Protein AF-A0A949IUY4-F1 (afdb_monomer_lite)

Radius of gyration: 27.54 Å; chains: 1; bounding box: 49×61×89 Å

pLDDT: mean 83.68, std 15.64, range [43.34, 98.5]

Foldseek 3Di:
DDDPDPVLVVLLVVLVVLLVVLVVLLVVLVVLQVVCVVPADNAPLLVVLSVQLVVLSVVLVVCSVVSVSVSNVVSSVSSVVSSVVSVVLSVVRVVDVVVDDSPDPRVDPPVVVVVVVVVVVVVVVVVVVVVVVVVDPDPPPPD

Sequence (143 aa):
MSRPNRNNSKQRELLLGRLTALEQLIVQIDGSYAAASATYHDSELAARSIDNARVALEDAVKSLARGHYDRVERLLNVTWFYAKFAQDIIDAEATEHLLGRGYFIDLIEPAALVQIELFALLEQTEAMLEKLAAMIPEPWLWV

Structure (mmCIF, N/CA/C/O backbone):
data_AF-A0A949IUY4-F1
#
_entry.id   AF-A0A949IUY4-F1
#
loop_
_atom_site.group_PDB
_atom_site.id
_atom_site.type_symbol
_atom_site.label_atom_id
_atom_site.label_alt_id
_atom_site.label_comp_id
_atom_site.label_asym_id
_atom_site.label_entity_id
_atom_site.label_seq_id
_atom_site.pdbx_PDB_ins_code
_atom_site.Cartn_x
_atom_site.Cartn_y
_atom_site.Cartn_z
_atom_site.occupancy
_atom_site.B_iso_or_equiv
_atom_site.auth_seq_id
_atom_site.auth_comp_id
_atom_site.auth_asym_id
_atom_site.auth_atom_id
_atom_site.pdbx_PDB_model_num
ATOM 1 N N . MET A 1 1 ? -28.963 3.699 30.573 1.00 43.34 1 MET A N 1
ATOM 2 C CA . MET A 1 1 ? -27.974 4.250 29.620 1.00 43.34 1 MET A CA 1
ATOM 3 C C . MET A 1 1 ? -26.574 3.899 30.111 1.00 43.34 1 MET A C 1
ATOM 5 O O . MET A 1 1 ? -26.099 4.525 31.052 1.00 43.34 1 MET A O 1
ATOM 9 N N . SER A 1 2 ? -25.944 2.858 29.556 1.00 45.91 2 SER A N 1
ATOM 10 C CA . SER A 1 2 ? -24.560 2.500 29.906 1.00 45.91 2 SER A CA 1
ATOM 11 C C . SER A 1 2 ? -23.599 3.537 29.337 1.00 45.91 2 SER A C 1
ATOM 13 O O . SER A 1 2 ? -23.628 3.819 28.141 1.00 45.91 2 SER A O 1
ATOM 15 N N . ARG A 1 3 ? -22.755 4.116 30.195 1.00 51.09 3 ARG A N 1
ATOM 16 C CA . ARG A 1 3 ? -21.672 5.006 29.765 1.00 51.09 3 ARG A CA 1
ATOM 17 C C . ARG A 1 3 ? -20.703 4.214 28.874 1.00 51.09 3 ARG A C 1
ATOM 19 O O . ARG A 1 3 ? -20.347 3.096 29.250 1.00 51.09 3 ARG A O 1
ATOM 26 N N . PRO A 1 4 ? -20.260 4.757 27.728 1.00 57.91 4 PRO A N 1
ATOM 27 C CA . PRO A 1 4 ? -19.258 4.092 26.908 1.00 57.91 4 PRO A CA 1
ATOM 28 C C . PRO A 1 4 ? -17.969 3.904 27.717 1.00 57.91 4 PRO A C 1
ATOM 30 O O . PRO A 1 4 ? -17.521 4.807 28.428 1.00 57.91 4 PRO A O 1
ATOM 33 N N . ASN A 1 5 ? -17.392 2.705 27.632 1.00 69.44 5 ASN A N 1
ATOM 34 C CA . ASN A 1 5 ? -16.154 2.348 28.313 1.00 69.44 5 ASN A CA 1
ATOM 35 C C . ASN A 1 5 ? -15.019 3.281 27.841 1.00 69.44 5 ASN A C 1
ATOM 37 O O . ASN A 1 5 ? -14.706 3.318 26.651 1.00 69.44 5 ASN A O 1
ATOM 41 N N . ARG A 1 6 ? -14.406 4.046 28.759 1.00 66.44 6 ARG A N 1
ATOM 42 C CA . ARG A 1 6 ? -13.352 5.036 28.443 1.00 66.44 6 AR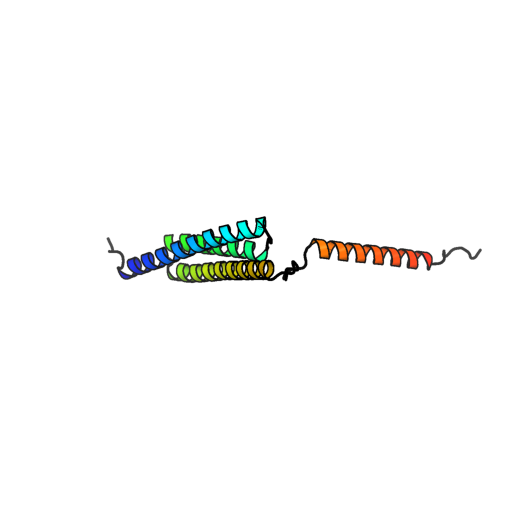G A CA 1
ATOM 43 C C . ARG A 1 6 ? -12.166 4.427 27.685 1.00 66.44 6 ARG A C 1
ATOM 45 O O . ARG A 1 6 ? -11.575 5.119 26.859 1.00 66.44 6 ARG A O 1
ATOM 52 N N . ASN A 1 7 ? -11.856 3.148 27.913 1.00 73.94 7 ASN A N 1
ATOM 53 C CA . ASN A 1 7 ? -10.797 2.443 27.183 1.00 73.94 7 ASN A CA 1
ATOM 54 C C . ASN A 1 7 ? -11.134 2.258 25.697 1.00 73.94 7 ASN A C 1
ATOM 56 O O . ASN A 1 7 ? -10.281 2.491 24.847 1.00 73.94 7 ASN A O 1
ATOM 60 N N . ASN A 1 8 ? -12.394 1.961 25.373 1.00 78.75 8 ASN A N 1
ATOM 61 C CA . ASN A 1 8 ? -12.834 1.771 23.990 1.00 78.75 8 ASN A CA 1
ATOM 62 C C . ASN A 1 8 ? -12.806 3.088 23.201 1.00 78.75 8 ASN A C 1
ATOM 64 O O . ASN A 1 8 ? -12.544 3.081 22.004 1.00 78.75 8 ASN A O 1
ATOM 68 N N . SER A 1 9 ? -13.044 4.225 23.867 1.00 84.25 9 SER A N 1
ATOM 69 C CA . SER A 1 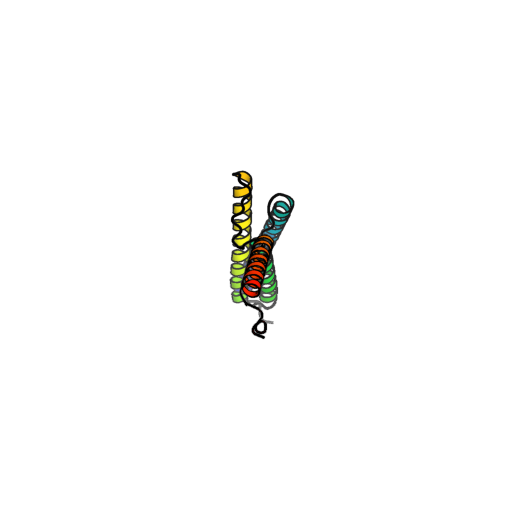9 ? -12.959 5.548 23.233 1.00 84.25 9 SER A CA 1
ATOM 70 C C . SER A 1 9 ? -11.532 5.878 22.795 1.00 84.25 9 SER A C 1
ATOM 72 O O . SER A 1 9 ? -11.329 6.297 21.661 1.00 84.25 9 SER A O 1
ATOM 74 N N . LYS A 1 10 ? -10.546 5.652 23.672 1.00 89.56 10 LYS A N 1
ATOM 75 C CA . LYS A 1 10 ? -9.130 5.901 23.365 1.00 89.56 10 LYS A CA 1
ATOM 76 C C . LYS A 1 10 ? -8.594 4.942 22.305 1.00 89.56 10 LYS A C 1
ATOM 78 O O . LYS A 1 10 ? -7.887 5.363 21.398 1.00 89.56 10 LYS A O 1
ATOM 83 N N . GLN A 1 11 ? -8.953 3.660 22.398 1.00 90.88 11 GLN A N 1
ATOM 84 C CA . GLN A 1 11 ? -8.559 2.661 21.404 1.00 90.88 11 GLN A CA 1
ATOM 85 C C . GLN A 1 11 ? -9.124 3.004 20.022 1.00 90.88 11 GLN A C 1
ATOM 87 O O . GLN A 1 11 ? -8.408 2.940 19.028 1.00 90.88 11 GLN A O 1
ATOM 92 N N . ARG A 1 12 ? -10.390 3.430 19.954 1.00 92.00 12 ARG A N 1
ATOM 93 C CA . ARG A 1 12 ? -11.013 3.877 18.706 1.00 92.00 12 ARG A CA 1
ATOM 94 C C . ARG A 1 12 ? -10.298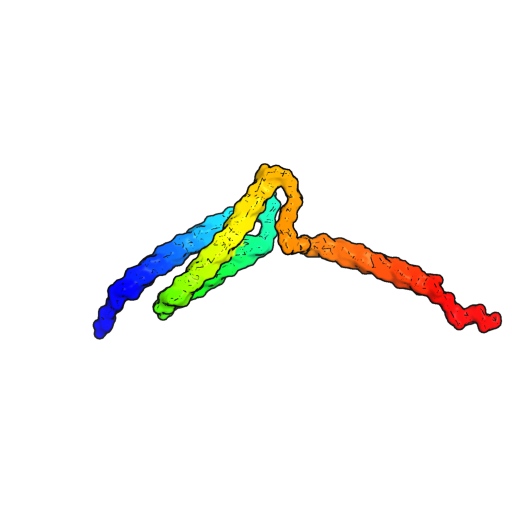 5.085 18.104 1.00 92.00 12 ARG A C 1
ATOM 96 O O . ARG A 1 12 ? -10.077 5.102 16.901 1.00 92.00 12 ARG A O 1
ATOM 103 N N . GLU A 1 13 ? -9.947 6.074 18.919 1.00 94.06 13 GLU A N 1
ATOM 104 C CA . GLU A 1 13 ? -9.223 7.271 18.476 1.00 94.06 13 GLU A CA 1
ATOM 105 C C . GLU A 1 13 ? -7.833 6.927 17.922 1.00 94.06 13 GLU A C 1
ATOM 107 O O . GLU A 1 13 ? -7.477 7.366 16.831 1.00 94.06 13 GLU A O 1
ATOM 112 N N . LEU A 1 14 ? -7.093 6.049 18.607 1.00 95.38 14 LEU A N 1
ATOM 113 C CA . LEU A 1 14 ? -5.812 5.535 18.120 1.00 95.38 14 LEU A CA 1
ATOM 114 C C . LEU A 1 14 ? -5.960 4.820 16.768 1.00 95.38 14 LEU A C 1
ATOM 116 O O . LEU A 1 14 ? -5.182 5.061 15.846 1.00 95.38 14 LEU A O 1
ATOM 120 N N . LEU A 1 15 ? -6.954 3.937 16.643 1.00 96.19 15 LEU A N 1
ATOM 121 C CA . LEU A 1 15 ? -7.199 3.189 15.409 1.00 96.19 15 LEU A CA 1
ATOM 122 C C . LEU A 1 15 ? -7.636 4.099 14.259 1.00 96.19 15 LEU A C 1
ATOM 124 O O . LEU A 1 15 ? -7.226 3.856 13.129 1.00 96.19 15 LEU A O 1
ATOM 128 N N . LEU A 1 16 ? -8.405 5.156 14.537 1.00 96.12 16 LEU A N 1
ATOM 129 C CA . LEU A 1 16 ? -8.739 6.191 13.555 1.00 96.12 16 LEU A CA 1
ATOM 130 C C . LEU A 1 16 ? -7.488 6.913 13.057 1.00 96.12 16 LEU A C 1
ATOM 132 O O . LEU A 1 16 ? -7.310 7.038 11.852 1.00 96.12 16 LEU A O 1
ATOM 136 N N . GLY A 1 17 ? -6.594 7.318 13.963 1.00 97.12 17 GLY A N 1
ATOM 137 C CA . GLY A 1 17 ? -5.331 7.951 13.578 1.00 97.12 17 GLY A CA 1
ATOM 138 C C . GLY A 1 17 ? -4.482 7.058 12.668 1.00 97.12 17 GLY A C 1
ATOM 139 O O . GLY A 1 17 ? -3.961 7.522 11.656 1.00 97.12 17 GLY A O 1
ATOM 140 N N . ARG A 1 18 ? -4.395 5.756 12.978 1.00 97.31 18 ARG A N 1
ATOM 141 C CA . ARG A 1 18 ? -3.687 4.775 12.133 1.00 97.31 18 ARG A CA 1
ATOM 142 C 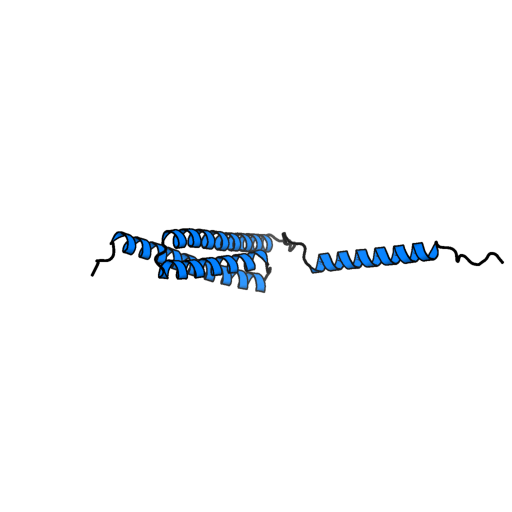C . ARG A 1 18 ? -4.372 4.581 10.775 1.00 97.31 18 ARG A C 1
ATOM 144 O O . ARG A 1 18 ? -3.678 4.507 9.768 1.00 97.31 18 ARG A O 1
ATOM 151 N N . LEU A 1 19 ? -5.706 4.531 10.746 1.00 97.75 19 LEU A N 1
ATOM 152 C CA . LEU A 1 19 ? -6.508 4.473 9.518 1.00 97.75 19 LEU A CA 1
ATOM 153 C C . LEU A 1 19 ? -6.193 5.646 8.589 1.00 97.75 19 LEU A C 1
ATOM 155 O O . LEU A 1 19 ? -5.817 5.429 7.443 1.00 97.75 19 LEU A O 1
ATOM 159 N N . THR A 1 20 ? -6.283 6.871 9.105 1.00 97.62 20 THR A N 1
ATOM 160 C CA . THR A 1 20 ? -6.031 8.088 8.324 1.00 97.62 20 THR A CA 1
ATOM 161 C C . THR A 1 20 ? -4.589 8.158 7.827 1.00 97.62 20 THR A C 1
ATOM 163 O O . THR A 1 20 ? -4.357 8.536 6.683 1.00 97.62 20 THR A O 1
ATOM 166 N N . ALA A 1 21 ? -3.612 7.758 8.646 1.00 97.94 21 ALA A N 1
ATOM 167 C CA . ALA A 1 21 ? -2.215 7.719 8.220 1.00 97.94 21 ALA A CA 1
ATOM 168 C C . ALA A 1 21 ? -1.986 6.724 7.067 1.00 97.94 21 ALA A C 1
ATOM 170 O O . ALA A 1 21 ? -1.271 7.0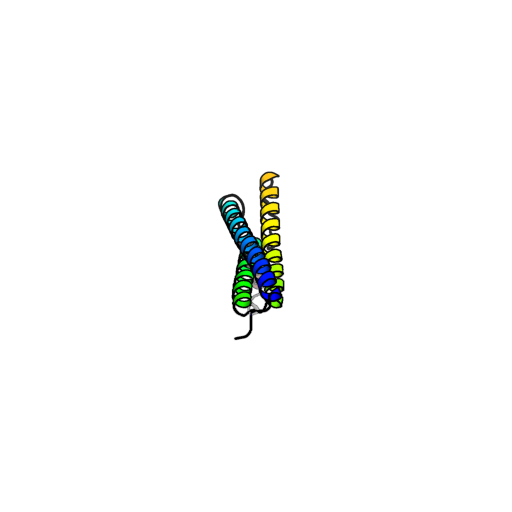36 6.118 1.00 97.94 21 ALA A O 1
ATOM 171 N N . LEU A 1 22 ? -2.609 5.542 7.125 1.00 98.00 22 LEU A N 1
ATOM 172 C CA . LEU A 1 22 ? -2.496 4.537 6.064 1.00 98.00 22 LEU A CA 1
ATOM 173 C C . LEU A 1 22 ? -3.247 4.934 4.792 1.00 98.00 22 LEU A C 1
ATOM 175 O O . LEU A 1 22 ? -2.756 4.674 3.700 1.00 98.00 22 LEU A O 1
ATOM 179 N N . GLU A 1 23 ? -4.393 5.598 4.919 1.00 98.06 23 GLU A N 1
ATOM 180 C CA . GLU A 1 23 ? -5.111 6.175 3.780 1.00 98.06 23 GLU A CA 1
ATOM 181 C C . GLU A 1 23 ? -4.244 7.204 3.044 1.00 98.06 23 GLU A C 1
ATOM 183 O O . GLU A 1 23 ? -4.065 7.112 1.831 1.00 98.06 23 GLU A O 1
ATOM 188 N N . GLN A 1 24 ? -3.637 8.138 3.784 1.00 97.75 24 GLN A N 1
ATOM 189 C CA . GLN A 1 24 ? -2.726 9.135 3.218 1.00 97.75 24 GLN A CA 1
ATOM 190 C C . GLN A 1 24 ? -1.515 8.489 2.541 1.00 97.75 24 GLN A C 1
ATOM 192 O O . GLN A 1 24 ? -1.143 8.900 1.443 1.00 97.75 24 GLN A O 1
ATOM 197 N N . LEU A 1 25 ? -0.928 7.464 3.165 1.00 97.38 25 LEU A N 1
ATOM 198 C CA . LEU A 1 25 ? 0.186 6.713 2.590 1.00 97.38 25 LEU A CA 1
ATOM 199 C C . LEU A 1 25 ? -0.206 6.048 1.263 1.00 97.38 25 LEU A C 1
ATOM 201 O O . LEU A 1 25 ? 0.525 6.170 0.287 1.00 97.38 25 LEU A O 1
ATOM 205 N N . ILE A 1 26 ? -1.364 5.384 1.201 1.00 97.94 26 ILE A N 1
ATOM 206 C CA . ILE A 1 26 ? -1.842 4.737 -0.031 1.00 97.94 26 ILE A CA 1
ATOM 207 C C . ILE A 1 26 ? -2.053 5.764 -1.142 1.00 97.94 26 ILE A C 1
ATOM 209 O O . ILE A 1 26 ? -1.654 5.512 -2.273 1.00 97.94 26 ILE A O 1
ATOM 213 N N . VAL A 1 27 ? -2.635 6.927 -0.835 1.00 97.88 27 VAL A N 1
ATOM 214 C CA . VAL A 1 27 ? -2.818 8.006 -1.821 1.00 97.88 27 VAL A CA 1
ATOM 215 C C . VAL A 1 27 ? -1.474 8.509 -2.355 1.00 97.88 27 VAL A C 1
ATOM 217 O O . VAL A 1 27 ? -1.343 8.751 -3.552 1.00 97.88 27 VAL A O 1
ATOM 220 N N . GLN A 1 28 ? -0.467 8.650 -1.491 1.00 97.31 28 GLN A N 1
ATOM 221 C CA . GLN A 1 28 ? 0.879 9.043 -1.915 1.00 97.31 28 GLN A CA 1
ATOM 222 C C . GLN A 1 28 ? 1.518 7.992 -2.825 1.00 97.31 28 GLN A C 1
ATOM 224 O O . GLN A 1 28 ? 2.045 8.347 -3.875 1.00 97.31 28 GLN A O 1
ATOM 229 N N . ILE A 1 29 ? 1.435 6.713 -2.449 1.00 96.06 29 ILE A N 1
ATOM 230 C CA . ILE A 1 29 ? 1.984 5.602 -3.237 1.00 96.06 29 ILE A CA 1
ATOM 231 C C . ILE A 1 29 ? 1.297 5.511 -4.598 1.00 96.06 29 ILE A C 1
ATOM 233 O O . ILE A 1 29 ? 1.980 5.369 -5.603 1.00 96.06 29 ILE A O 1
ATOM 237 N N . ASP A 1 30 ? -0.027 5.642 -4.648 1.00 95.50 30 ASP A N 1
ATOM 238 C CA . ASP A 1 30 ? -0.792 5.623 -5.897 1.00 95.50 30 ASP A CA 1
ATOM 239 C C . ASP A 1 30 ? -0.396 6.778 -6.828 1.00 95.50 30 ASP A C 1
ATOM 241 O O . ASP A 1 30 ? -0.221 6.587 -8.029 1.00 95.50 30 ASP A O 1
ATOM 245 N N . GLY A 1 31 ? -0.164 7.970 -6.266 1.00 94.25 31 GLY A N 1
ATOM 246 C CA . GLY A 1 31 ? 0.366 9.108 -7.016 1.00 94.25 31 GLY A CA 1
ATOM 247 C C . GLY A 1 31 ? 1.778 8.858 -7.557 1.00 94.25 31 GLY A C 1
ATOM 248 O O . GLY A 1 31 ? 2.055 9.173 -8.715 1.00 94.25 31 GLY A O 1
ATOM 249 N N . SER A 1 32 ? 2.659 8.266 -6.746 1.00 92.00 32 SER A N 1
ATOM 250 C CA . SER A 1 32 ? 4.007 7.874 -7.176 1.00 92.00 32 SER A CA 1
ATOM 251 C C . SER A 1 32 ? 3.980 6.794 -8.257 1.00 92.00 32 SER A C 1
ATOM 253 O O . SER A 1 32 ? 4.708 6.914 -9.239 1.00 92.00 32 SER A O 1
ATOM 255 N N . TYR A 1 33 ? 3.115 5.788 -8.114 1.00 93.25 33 TYR A N 1
ATOM 256 C CA . TYR A 1 33 ? 2.908 4.734 -9.104 1.00 93.25 33 TYR A CA 1
ATOM 257 C C . TYR A 1 33 ? 2.441 5.320 -10.437 1.00 93.25 33 TYR A C 1
ATOM 259 O O . TYR A 1 33 ? 3.076 5.100 -11.459 1.00 93.25 33 TYR A O 1
ATOM 267 N N . ALA A 1 34 ? 1.410 6.170 -10.429 1.00 91.31 34 ALA A N 1
ATOM 268 C CA . ALA A 1 34 ? 0.918 6.815 -11.646 1.00 91.31 34 ALA A CA 1
ATOM 269 C C . ALA A 1 34 ? 2.000 7.655 -12.354 1.00 91.31 34 ALA A C 1
ATOM 271 O O . ALA A 1 34 ? 2.064 7.682 -13.585 1.00 91.31 34 ALA A O 1
ATOM 272 N N . ALA A 1 35 ? 2.868 8.330 -11.593 1.00 87.38 35 ALA A N 1
ATOM 273 C CA . ALA A 1 35 ? 3.999 9.068 -12.153 1.00 87.38 35 ALA A CA 1
ATOM 274 C C . ALA A 1 35 ? 5.074 8.136 -12.751 1.00 87.38 35 ALA A C 1
ATOM 276 O O . ALA A 1 35 ? 5.630 8.449 -13.810 1.00 87.38 35 ALA A O 1
ATOM 277 N N . ALA A 1 36 ? 5.346 6.996 -12.107 1.00 84.81 36 ALA A N 1
ATOM 278 C CA . ALA A 1 36 ? 6.254 5.962 -12.603 1.00 84.81 36 ALA A CA 1
ATOM 279 C C . ALA A 1 36 ? 5.727 5.310 -13.895 1.00 84.81 36 ALA A C 1
ATOM 281 O O . ALA A 1 36 ? 6.454 5.303 -14.894 1.00 84.81 36 ALA A O 1
ATOM 282 N N . SER A 1 37 ? 4.449 4.906 -13.929 1.00 83.69 37 SER A N 1
ATOM 283 C CA . SER A 1 37 ? 3.758 4.343 -15.106 1.00 83.69 37 SER A CA 1
ATOM 284 C C . SER A 1 37 ? 3.783 5.270 -16.311 1.00 83.69 37 SER A C 1
ATOM 286 O O . SER A 1 37 ? 3.913 4.813 -17.444 1.00 83.69 37 SER A O 1
ATOM 288 N N . ALA A 1 38 ? 3.715 6.584 -16.093 1.00 79.62 38 ALA A N 1
ATOM 289 C CA . ALA A 1 38 ? 3.792 7.559 -17.178 1.00 79.62 38 ALA A CA 1
ATOM 290 C C . ALA A 1 38 ? 5.211 7.759 -17.740 1.00 79.62 38 ALA A C 1
ATOM 292 O O . ALA A 1 38 ? 5.356 8.301 -18.836 1.00 79.62 38 ALA A O 1
ATOM 293 N N . THR A 1 39 ? 6.250 7.377 -16.993 1.00 76.75 39 THR A N 1
ATOM 294 C CA . THR A 1 39 ? 7.632 7.767 -17.304 1.00 76.75 39 THR A CA 1
ATOM 295 C C . THR A 1 39 ? 8.504 6.580 -17.680 1.00 76.75 39 THR A C 1
ATOM 297 O O . THR A 1 39 ? 9.217 6.647 -18.681 1.00 76.75 39 THR A O 1
ATOM 300 N N . TYR A 1 40 ? 8.491 5.517 -16.877 1.00 68.94 40 TYR A N 1
ATOM 301 C CA . TYR A 1 40 ? 9.477 4.450 -17.006 1.00 68.94 40 TYR A CA 1
ATOM 302 C C . TYR A 1 40 ? 8.965 3.034 -16.734 1.00 68.94 40 TYR A C 1
ATOM 304 O O . TYR A 1 40 ? 9.602 2.123 -17.255 1.00 68.94 40 TYR A O 1
ATOM 312 N N . HIS A 1 41 ? 7.876 2.799 -15.986 1.00 70.44 41 HIS A N 1
ATOM 313 C CA . HIS A 1 41 ? 7.475 1.421 -15.649 1.00 70.44 41 HIS A CA 1
ATOM 314 C C . HIS A 1 41 ? 6.042 1.262 -15.120 1.00 70.44 41 HIS A C 1
ATOM 316 O O . HIS A 1 41 ? 5.604 2.098 -14.344 1.00 70.44 41 HIS A O 1
ATOM 322 N N . ASP A 1 42 ? 5.354 0.164 -15.463 1.00 78.00 42 ASP A N 1
ATOM 323 C CA . ASP A 1 42 ? 3.964 -0.132 -15.065 1.00 78.00 42 ASP A CA 1
ATOM 324 C C . ASP A 1 42 ? 3.846 -1.535 -14.435 1.00 78.00 42 ASP A C 1
ATOM 326 O O . ASP A 1 42 ? 3.365 -2.489 -15.049 1.00 78.00 42 ASP A O 1
ATOM 330 N N . SER A 1 43 ? 4.352 -1.677 -13.208 1.00 83.44 43 SER A N 1
ATOM 331 C CA . SER A 1 43 ? 4.421 -2.966 -12.515 1.00 83.44 43 SER A CA 1
ATOM 332 C C . SER A 1 43 ? 3.061 -3.458 -12.049 1.00 83.44 43 SER A C 1
ATOM 334 O O . SER A 1 43 ? 2.451 -2.925 -11.115 1.00 83.44 43 SER A O 1
ATOM 336 N N . GLU A 1 44 ? 2.629 -4.580 -12.623 1.00 88.12 44 GLU A N 1
ATOM 337 C CA . GLU A 1 44 ? 1.395 -5.250 -12.218 1.00 88.12 44 GLU A CA 1
ATOM 338 C C . GLU A 1 44 ? 1.415 -5.649 -10.728 1.00 88.12 44 GLU A C 1
ATOM 340 O O . GLU A 1 44 ? 0.382 -5.620 -10.051 1.00 88.12 44 GLU A O 1
ATOM 345 N N . LEU A 1 45 ? 2.585 -6.003 -10.183 1.00 89.69 45 LEU A N 1
ATOM 346 C CA . LEU A 1 45 ? 2.726 -6.370 -8.772 1.00 89.69 45 LEU A CA 1
ATOM 347 C C . LEU A 1 45 ? 2.537 -5.167 -7.846 1.00 89.69 45 LEU A C 1
ATOM 349 O O . LEU A 1 45 ? 1.882 -5.308 -6.805 1.00 89.69 45 LEU A O 1
ATOM 353 N N . ALA A 1 46 ? 3.060 -3.996 -8.219 1.00 92.31 46 ALA A N 1
ATOM 354 C CA . ALA A 1 46 ? 2.827 -2.760 -7.480 1.00 92.31 46 ALA A CA 1
ATOM 355 C C . ALA A 1 46 ? 1.340 -2.377 -7.517 1.00 92.31 46 ALA A C 1
ATOM 357 O O . ALA A 1 46 ? 0.741 -2.192 -6.454 1.00 92.31 46 ALA A O 1
ATOM 358 N N . ALA A 1 47 ? 0.714 -2.375 -8.701 1.00 93.31 47 ALA A N 1
ATOM 359 C CA . ALA A 1 47 ? -0.711 -2.070 -8.861 1.00 93.31 47 ALA A CA 1
ATOM 360 C C . ALA A 1 47 ? -1.605 -2.986 -8.011 1.00 93.31 47 ALA A C 1
ATOM 362 O O . ALA A 1 47 ? -2.394 -2.517 -7.186 1.00 93.31 47 ALA A O 1
ATOM 363 N N . ARG A 1 48 ? -1.428 -4.310 -8.132 1.00 95.38 48 ARG A N 1
ATOM 364 C CA . ARG A 1 48 ? -2.195 -5.294 -7.346 1.00 95.38 48 ARG A CA 1
ATOM 365 C C . ARG A 1 48 ? -1.994 -5.110 -5.842 1.00 95.38 48 ARG A C 1
ATOM 367 O O . ARG A 1 48 ? -2.919 -5.328 -5.061 1.00 95.38 48 ARG A O 1
ATOM 374 N N . SER A 1 49 ? -0.797 -4.718 -5.414 1.00 96.75 49 SER A N 1
ATOM 375 C CA . SER A 1 49 ? -0.502 -4.478 -3.999 1.00 96.75 49 SER A CA 1
ATOM 376 C C . SER A 1 49 ? -1.187 -3.213 -3.478 1.00 96.75 49 SER A C 1
ATOM 378 O O . SER A 1 49 ? -1.742 -3.239 -2.380 1.00 96.75 49 SER A O 1
ATOM 380 N N . ILE A 1 50 ? -1.246 -2.141 -4.272 1.00 97.56 50 ILE A N 1
ATOM 381 C CA . ILE A 1 50 ? -2.019 -0.931 -3.944 1.00 97.56 50 ILE A CA 1
ATOM 382 C C . ILE A 1 50 ? -3.506 -1.276 -3.788 1.00 97.56 50 ILE A C 1
ATOM 384 O O . ILE A 1 50 ? -4.127 -0.899 -2.789 1.00 97.56 50 ILE A O 1
ATOM 388 N N . ASP A 1 51 ? -4.070 -2.057 -4.711 1.00 97.81 51 ASP A N 1
ATOM 389 C CA . ASP A 1 51 ? -5.470 -2.485 -4.640 1.00 97.81 51 ASP A CA 1
ATOM 390 C C . ASP A 1 51 ? -5.749 -3.362 -3.414 1.00 97.81 51 ASP A C 1
ATOM 392 O O . ASP A 1 51 ? -6.719 -3.134 -2.684 1.00 97.81 51 ASP A O 1
ATOM 396 N N . ASN A 1 52 ? -4.863 -4.309 -3.103 1.00 97.94 52 ASN A N 1
ATOM 397 C CA . ASN A 1 52 ? -4.977 -5.123 -1.893 1.00 97.94 52 ASN A CA 1
ATOM 398 C C . ASN A 1 52 ? -4.911 -4.273 -0.613 1.00 97.94 52 ASN A C 1
ATOM 400 O O . ASN A 1 52 ? -5.663 -4.523 0.337 1.00 97.94 52 ASN A O 1
ATOM 404 N N . ALA A 1 53 ? -4.057 -3.244 -0.583 1.00 98.19 53 ALA A N 1
ATOM 405 C CA . ALA A 1 53 ? -3.987 -2.307 0.534 1.00 98.19 53 ALA A CA 1
ATOM 406 C C . ALA A 1 53 ? -5.310 -1.539 0.705 1.00 98.19 53 ALA A C 1
ATOM 408 O O . ALA A 1 53 ? -5.810 -1.430 1.830 1.00 98.19 53 ALA A O 1
ATOM 409 N N . ARG A 1 54 ? -5.912 -1.071 -0.399 1.00 98.25 54 ARG A N 1
ATOM 410 C CA . ARG A 1 54 ? -7.214 -0.376 -0.415 1.00 98.25 54 ARG A CA 1
ATOM 411 C C . ARG A 1 54 ? -8.344 -1.258 0.099 1.00 98.25 54 ARG A C 1
ATOM 413 O O . ARG A 1 54 ? -9.085 -0.830 0.982 1.00 98.25 54 ARG A O 1
ATOM 420 N N . VAL A 1 55 ? -8.441 -2.493 -0.392 1.00 98.44 55 VAL A N 1
ATOM 421 C CA . VAL A 1 55 ? -9.467 -3.453 0.048 1.00 98.44 55 VAL A CA 1
ATOM 422 C C . VAL A 1 55 ? -9.344 -3.722 1.549 1.00 98.44 55 VAL A C 1
ATOM 424 O O . VAL A 1 55 ? -10.333 -3.647 2.283 1.00 98.44 55 VAL A O 1
ATOM 427 N N . ALA A 1 56 ? -8.126 -3.967 2.041 1.00 98.25 56 ALA A N 1
ATOM 428 C CA . ALA A 1 56 ? -7.891 -4.188 3.466 1.00 98.25 56 ALA A CA 1
ATOM 429 C C . ALA A 1 56 ? -8.236 -2.950 4.318 1.00 98.25 56 ALA A C 1
ATOM 431 O O . ALA A 1 56 ? -8.816 -3.092 5.400 1.00 98.25 56 ALA A O 1
ATOM 432 N N . LEU A 1 57 ? -7.932 -1.742 3.825 1.00 98.31 57 LEU A N 1
ATOM 433 C CA . LEU A 1 57 ? -8.260 -0.481 4.497 1.00 98.31 57 LEU A CA 1
ATOM 434 C C . LEU A 1 57 ? -9.782 -0.284 4.576 1.00 98.31 57 LEU A C 1
ATOM 436 O O . LEU A 1 57 ? -10.311 0.045 5.640 1.00 98.31 57 LEU A O 1
ATOM 440 N N . GLU A 1 58 ? -10.501 -0.541 3.484 1.00 98.25 58 GLU A N 1
ATOM 441 C CA . GLU A 1 58 ? -11.962 -0.447 3.433 1.00 98.25 58 GLU A CA 1
ATOM 442 C C . GLU A 1 58 ? -12.618 -1.422 4.427 1.00 98.25 58 GLU A C 1
ATOM 444 O O . GLU A 1 58 ? -13.525 -1.063 5.189 1.00 98.25 58 GLU A O 1
ATOM 449 N N . ASP A 1 59 ? -12.113 -2.652 4.495 1.00 98.19 59 ASP A N 1
ATOM 450 C CA . ASP A 1 59 ? -12.562 -3.642 5.470 1.00 98.19 59 ASP A CA 1
ATOM 451 C C . ASP A 1 59 ? -12.221 -3.246 6.914 1.00 98.19 59 ASP A C 1
ATOM 453 O O . ASP A 1 59 ? -12.990 -3.556 7.841 1.00 98.19 59 ASP A O 1
ATOM 457 N N . ALA A 1 60 ? -11.107 -2.539 7.133 1.00 97.88 60 ALA A N 1
ATOM 458 C CA . ALA A 1 60 ? -10.749 -1.985 8.435 1.00 97.88 60 ALA A CA 1
ATOM 459 C C . ALA A 1 60 ? -11.753 -0.904 8.859 1.00 97.88 60 ALA A C 1
ATOM 461 O O . ALA A 1 60 ? -12.244 -0.948 9.990 1.00 97.88 60 ALA A O 1
ATOM 462 N N . VAL A 1 61 ? -12.146 -0.002 7.951 1.00 97.50 61 VAL A N 1
ATOM 463 C CA . VAL A 1 61 ? -13.191 1.013 8.191 1.00 97.50 61 VAL A CA 1
ATOM 464 C C . VAL A 1 61 ? -14.520 0.350 8.557 1.00 97.50 61 VAL A C 1
ATOM 466 O O . VAL A 1 61 ? -15.126 0.683 9.583 1.00 97.50 61 VAL A O 1
ATOM 469 N N . LYS A 1 62 ? -14.957 -0.647 7.776 1.00 97.69 62 LYS A N 1
ATOM 470 C CA . LYS A 1 62 ? -16.189 -1.411 8.053 1.00 97.69 62 LYS A CA 1
ATOM 471 C C . LYS A 1 62 ? -16.129 -2.106 9.416 1.00 97.69 62 LYS A C 1
ATOM 473 O O . LYS A 1 62 ? -17.118 -2.124 10.153 1.00 97.69 62 LYS A O 1
ATOM 478 N N . SER A 1 63 ? -14.978 -2.674 9.774 1.00 96.31 63 SER A N 1
ATOM 479 C CA . SER A 1 63 ? -14.768 -3.343 11.065 1.00 96.31 63 SER A CA 1
ATOM 480 C C . SER A 1 63 ? -14.756 -2.357 12.235 1.00 96.31 63 SER A C 1
ATOM 482 O O . SER A 1 63 ? -15.296 -2.669 13.299 1.00 96.31 63 SER A O 1
ATOM 484 N N . LEU A 1 64 ? -14.219 -1.151 12.032 1.00 94.62 64 LEU A N 1
ATOM 485 C CA . LEU A 1 64 ? -14.205 -0.085 13.031 1.00 94.62 64 LEU A CA 1
ATOM 486 C C . LEU A 1 64 ? -15.621 0.414 13.323 1.00 94.62 64 LEU A C 1
ATOM 488 O O . LEU A 1 64 ? -15.984 0.562 14.490 1.00 94.62 64 LEU A O 1
ATOM 492 N N . ALA A 1 65 ? -16.441 0.605 12.286 1.00 93.75 65 ALA A N 1
ATOM 493 C CA . ALA A 1 65 ? -17.845 0.996 12.432 1.00 93.75 65 ALA A CA 1
ATOM 494 C C . ALA A 1 65 ? -18.663 -0.032 13.237 1.00 93.75 65 ALA A C 1
ATOM 496 O O . ALA A 1 65 ? -19.583 0.337 13.964 1.00 93.75 65 ALA A O 1
ATOM 497 N N . ARG A 1 66 ? -18.294 -1.316 13.152 1.00 94.75 66 ARG A N 1
ATOM 498 C CA . ARG A 1 66 ? -18.899 -2.421 13.917 1.00 94.75 66 ARG A CA 1
ATOM 499 C C . ARG A 1 66 ? -18.306 -2.595 15.324 1.00 94.75 66 ARG A C 1
ATOM 501 O O . ARG A 1 66 ? -18.771 -3.449 16.069 1.00 94.75 66 ARG A O 1
ATOM 508 N N . GLY A 1 67 ? -17.290 -1.814 15.700 1.00 91.88 67 GLY A N 1
ATOM 509 C CA . GLY A 1 67 ? -16.626 -1.906 17.005 1.00 91.88 67 GLY A CA 1
ATOM 510 C C . GLY A 1 67 ? -15.705 -3.122 17.169 1.00 91.88 67 GLY A C 1
ATOM 511 O O . GLY A 1 67 ? -15.346 -3.468 18.292 1.00 91.88 67 GLY A O 1
ATOM 512 N N . HIS A 1 68 ? -15.310 -3.781 16.076 1.00 94.44 68 HIS A N 1
ATOM 513 C CA . HIS A 1 68 ? -14.437 -4.960 16.101 1.00 94.44 68 HIS A CA 1
ATOM 514 C C . HIS A 1 68 ? -12.952 -4.562 16.122 1.00 94.44 68 HIS A C 1
ATOM 516 O O . HIS A 1 68 ? -12.224 -4.818 15.162 1.00 94.44 68 HIS A O 1
ATOM 522 N N . TYR A 1 69 ? -12.494 -3.922 17.199 1.00 93.06 69 TYR A N 1
ATOM 523 C CA . TYR A 1 69 ? -11.168 -3.289 17.263 1.00 93.06 69 TYR A CA 1
ATOM 524 C C . TYR A 1 69 ? -9.990 -4.243 16.984 1.00 93.06 69 TYR A C 1
ATOM 526 O O . TYR A 1 69 ? -9.107 -3.886 16.209 1.00 93.06 69 TYR A O 1
ATOM 534 N N . ASP A 1 70 ? -10.018 -5.482 17.483 1.00 93.19 70 ASP A N 1
ATOM 535 C CA . ASP A 1 70 ? -8.958 -6.477 17.216 1.00 93.19 70 ASP A CA 1
ATOM 536 C C . ASP A 1 70 ? -8.890 -6.895 15.737 1.00 93.19 70 ASP A C 1
ATOM 538 O O . ASP A 1 70 ? -7.854 -7.320 15.216 1.00 93.19 70 ASP A O 1
ATOM 542 N N . ARG A 1 71 ? -10.024 -6.825 15.031 1.00 95.88 71 ARG A N 1
ATOM 543 C CA . ARG A 1 71 ? -10.071 -7.065 13.585 1.00 95.88 71 ARG A CA 1
ATOM 544 C C . ARG A 1 71 ? -9.540 -5.856 12.823 1.00 95.88 71 ARG A C 1
ATOM 546 O O . ARG A 1 71 ? -8.818 -6.054 11.853 1.00 95.88 71 ARG A O 1
ATOM 553 N N . VAL A 1 72 ? -9.858 -4.641 13.274 1.00 97.25 72 VAL A N 1
ATOM 554 C CA . VAL A 1 72 ? -9.320 -3.401 12.692 1.00 97.25 72 VAL A CA 1
ATOM 555 C C . VAL A 1 72 ? -7.801 -3.417 12.747 1.00 97.25 72 VAL A C 1
ATOM 557 O O . VAL A 1 72 ? -7.170 -3.230 11.719 1.00 97.25 72 VAL A O 1
ATOM 560 N N . GLU A 1 73 ? -7.204 -3.700 13.905 1.00 96.31 73 GLU A N 1
ATOM 561 C CA . GLU A 1 73 ? -5.745 -3.680 14.046 1.00 96.31 73 GLU A CA 1
ATOM 562 C C . GLU A 1 73 ? -5.045 -4.670 13.105 1.00 96.31 73 GLU A C 1
ATOM 564 O O . GLU A 1 73 ? -4.071 -4.315 12.443 1.00 96.31 73 GLU A O 1
ATOM 569 N N . ARG A 1 74 ? -5.583 -5.886 12.969 1.00 97.88 74 ARG A N 1
ATOM 570 C CA . ARG A 1 74 ? -5.060 -6.867 12.009 1.00 97.88 74 ARG A CA 1
ATOM 571 C C . ARG A 1 74 ? -5.181 -6.388 10.567 1.00 97.88 74 ARG A C 1
ATOM 573 O O . ARG A 1 74 ? -4.218 -6.511 9.820 1.00 97.88 74 ARG A O 1
ATOM 580 N N . LEU A 1 75 ? -6.331 -5.834 10.188 1.00 98.38 75 LEU A N 1
ATOM 581 C CA . LEU A 1 75 ? -6.536 -5.307 8.840 1.00 98.38 75 LEU A CA 1
ATOM 582 C C . LEU A 1 75 ? -5.609 -4.125 8.552 1.00 98.38 75 LEU A C 1
ATOM 584 O O . LEU A 1 75 ? -5.038 -4.081 7.475 1.00 98.38 75 LEU A O 1
ATOM 588 N N . LEU A 1 76 ? -5.358 -3.244 9.524 1.00 98.00 76 LEU A N 1
ATOM 589 C CA . LEU A 1 76 ? -4.399 -2.148 9.362 1.00 98.00 76 LEU A CA 1
ATOM 590 C C . LEU A 1 76 ? -2.963 -2.640 9.174 1.00 98.00 76 LEU A C 1
ATOM 592 O O . LEU A 1 76 ? -2.226 -2.058 8.384 1.00 98.00 76 LEU A O 1
ATOM 596 N N . ASN A 1 77 ? -2.565 -3.724 9.840 1.00 98.00 77 ASN A N 1
ATOM 597 C CA . ASN A 1 77 ? -1.257 -4.335 9.595 1.00 98.00 77 ASN A CA 1
ATOM 598 C C . ASN A 1 77 ? -1.169 -4.939 8.183 1.00 98.00 77 ASN A C 1
ATOM 600 O O . ASN A 1 77 ? -0.139 -4.802 7.529 1.00 98.00 77 ASN A O 1
ATOM 604 N N . VAL A 1 78 ? -2.247 -5.568 7.698 1.00 98.31 78 VAL A N 1
ATOM 605 C CA . VAL A 1 78 ? -2.333 -6.090 6.321 1.00 98.31 78 VAL A CA 1
ATOM 606 C C . VAL A 1 78 ? -2.270 -4.951 5.302 1.00 98.31 78 VAL A C 1
ATOM 608 O O . VAL A 1 78 ? -1.498 -5.022 4.349 1.00 98.31 78 VAL A O 1
ATOM 611 N N . THR A 1 79 ? -3.022 -3.875 5.529 1.00 98.50 79 THR A N 1
ATOM 612 C CA . THR A 1 79 ? -2.965 -2.656 4.720 1.00 98.50 79 THR A CA 1
ATOM 613 C C . THR A 1 79 ? -1.548 -2.095 4.663 1.00 98.50 79 THR A C 1
ATOM 615 O O . THR A 1 79 ? -1.049 -1.815 3.577 1.00 98.50 79 THR A O 1
ATOM 618 N N . TRP A 1 80 ? -0.888 -1.952 5.817 1.00 98.31 80 TRP A N 1
ATOM 619 C CA . TRP A 1 80 ? 0.482 -1.449 5.889 1.00 98.31 80 TRP A CA 1
ATOM 620 C C . TRP A 1 80 ? 1.458 -2.338 5.120 1.00 98.31 80 TRP A C 1
ATOM 622 O O . TRP A 1 80 ? 2.280 -1.817 4.375 1.00 98.31 80 TRP A O 1
ATOM 632 N N . PHE A 1 81 ? 1.347 -3.661 5.265 1.00 98.31 81 PHE A N 1
ATOM 633 C CA . PHE A 1 81 ? 2.199 -4.612 4.556 1.00 98.31 81 PHE A CA 1
ATOM 634 C C . PHE A 1 81 ? 2.100 -4.433 3.039 1.00 98.31 81 PHE A C 1
ATOM 636 O O . PHE A 1 81 ? 3.121 -4.258 2.381 1.00 98.31 81 PHE A O 1
ATOM 643 N N . TYR A 1 82 ? 0.881 -4.411 2.492 1.00 98.25 82 TYR A N 1
ATOM 644 C CA . TYR A 1 82 ? 0.684 -4.246 1.052 1.00 98.25 82 TYR A CA 1
ATOM 645 C C . TYR A 1 82 ? 1.113 -2.867 0.548 1.00 98.25 82 TYR A C 1
ATOM 647 O O . TYR A 1 82 ? 1.759 -2.777 -0.493 1.00 98.25 82 TYR A O 1
ATOM 655 N N . ALA A 1 83 ? 0.813 -1.803 1.299 1.00 97.81 83 ALA A N 1
ATOM 656 C CA . ALA A 1 83 ? 1.254 -0.456 0.953 1.00 97.81 83 ALA A CA 1
ATOM 657 C C . ALA A 1 83 ? 2.788 -0.368 0.938 1.00 97.81 83 ALA A C 1
ATOM 659 O O . ALA A 1 83 ? 3.374 0.122 -0.023 1.00 97.81 83 ALA A O 1
ATOM 660 N N . LYS A 1 84 ? 3.456 -0.892 1.970 1.00 97.62 84 LYS A N 1
ATOM 661 C CA . LYS A 1 84 ? 4.917 -0.858 2.043 1.00 97.62 84 LYS A CA 1
ATOM 662 C C . LYS A 1 84 ? 5.560 -1.693 0.938 1.00 97.62 84 LYS A C 1
ATOM 664 O O . LYS A 1 84 ? 6.502 -1.229 0.311 1.00 97.62 84 LYS A O 1
ATOM 669 N N . PHE A 1 85 ? 5.011 -2.869 0.654 1.00 96.56 85 PHE A N 1
ATOM 670 C CA . PHE A 1 85 ? 5.485 -3.716 -0.435 1.00 96.56 85 PHE A CA 1
ATOM 671 C C . PHE A 1 85 ? 5.368 -3.024 -1.802 1.00 96.56 85 PHE A C 1
ATOM 673 O O . PHE A 1 85 ? 6.327 -3.030 -2.565 1.00 96.56 85 PHE A O 1
ATOM 680 N N . ALA A 1 86 ? 4.241 -2.358 -2.085 1.00 95.44 86 ALA A N 1
ATOM 681 C CA . ALA A 1 86 ? 4.086 -1.561 -3.303 1.00 95.44 86 ALA A CA 1
ATOM 682 C C . ALA A 1 86 ? 5.112 -0.421 -3.381 1.00 95.44 86 ALA A C 1
ATOM 684 O O . ALA A 1 86 ? 5.732 -0.221 -4.421 1.00 95.44 86 ALA A O 1
ATOM 685 N N . GLN A 1 87 ? 5.315 0.304 -2.277 1.00 95.50 87 GLN A N 1
ATOM 686 C CA . GLN A 1 87 ? 6.311 1.372 -2.209 1.00 95.50 87 GLN A CA 1
ATOM 687 C C . GLN A 1 87 ? 7.724 0.852 -2.492 1.00 95.50 87 GLN A C 1
ATOM 689 O O . GLN A 1 87 ? 8.441 1.463 -3.272 1.00 95.50 87 GLN A O 1
ATOM 694 N N . ASP A 1 88 ? 8.112 -0.269 -1.886 1.00 94.31 88 ASP A N 1
ATOM 695 C CA . ASP A 1 88 ? 9.450 -0.839 -2.063 1.00 94.31 88 ASP A CA 1
ATOM 696 C C . ASP A 1 88 ? 9.698 -1.280 -3.512 1.00 94.31 88 ASP A C 1
ATOM 698 O O . ASP A 1 88 ? 10.810 -1.125 -4.013 1.00 94.31 88 ASP A O 1
ATOM 702 N N . ILE A 1 89 ? 8.664 -1.782 -4.198 1.00 91.69 89 ILE A N 1
ATOM 703 C CA . ILE A 1 89 ? 8.724 -2.091 -5.633 1.00 91.69 89 ILE A CA 1
ATOM 704 C C . ILE A 1 89 ? 8.960 -0.810 -6.446 1.00 91.69 89 ILE A C 1
ATOM 706 O O . ILE A 1 89 ? 9.915 -0.746 -7.215 1.00 91.69 89 ILE A O 1
ATOM 710 N N . ILE A 1 90 ? 8.154 0.231 -6.221 1.00 91.50 90 ILE A N 1
ATOM 711 C CA . ILE A 1 90 ? 8.273 1.509 -6.942 1.00 91.50 90 ILE A CA 1
ATOM 712 C C . ILE A 1 90 ? 9.644 2.156 -6.694 1.00 91.50 90 ILE A C 1
ATOM 714 O O . ILE A 1 90 ? 10.272 2.667 -7.620 1.00 91.50 90 ILE A O 1
ATOM 718 N N . ASP A 1 91 ? 10.141 2.121 -5.457 1.00 90.62 91 ASP A N 1
ATOM 719 C CA . ASP A 1 91 ? 11.452 2.670 -5.100 1.00 90.62 91 ASP A CA 1
ATOM 720 C C . ASP A 1 91 ? 12.592 1.887 -5.776 1.00 90.62 91 ASP A C 1
ATOM 722 O O . ASP A 1 91 ? 13.580 2.481 -6.229 1.00 90.62 91 ASP A O 1
ATOM 726 N N . ALA A 1 92 ? 12.465 0.560 -5.873 1.00 87.69 92 ALA A N 1
ATOM 727 C CA . ALA A 1 92 ? 13.419 -0.283 -6.587 1.00 87.69 92 ALA A CA 1
ATOM 728 C C . ALA A 1 92 ? 13.430 0.036 -8.090 1.00 87.69 92 ALA A C 1
ATOM 730 O O . ALA A 1 92 ? 14.503 0.246 -8.656 1.00 87.69 92 ALA A O 1
ATOM 731 N N . GLU A 1 93 ? 12.257 0.163 -8.709 1.00 83.38 93 GLU A N 1
ATOM 732 C CA . GLU A 1 93 ? 12.099 0.525 -10.123 1.00 83.38 93 GLU A CA 1
ATOM 733 C C . GLU A 1 93 ? 12.655 1.918 -10.425 1.00 83.38 93 GLU A C 1
ATOM 735 O O . GLU A 1 93 ? 13.385 2.105 -11.399 1.00 83.38 93 GLU A O 1
ATOM 740 N N . ALA A 1 94 ? 12.372 2.897 -9.562 1.00 85.56 94 ALA A N 1
ATOM 741 C CA . ALA A 1 94 ? 12.921 4.243 -9.677 1.00 85.56 94 ALA A CA 1
ATOM 742 C C . ALA A 1 94 ? 14.453 4.223 -9.598 1.00 85.56 94 ALA A C 1
ATOM 744 O O . ALA A 1 94 ? 15.138 4.895 -10.373 1.00 85.56 94 ALA A O 1
ATOM 745 N N . THR A 1 95 ? 15.003 3.434 -8.674 1.00 83.56 95 THR A N 1
ATOM 746 C CA . THR A 1 95 ? 16.451 3.273 -8.514 1.00 83.56 95 THR A CA 1
ATOM 747 C C . THR A 1 95 ? 17.071 2.624 -9.749 1.00 83.56 95 THR A C 1
ATOM 749 O O . THR A 1 95 ? 18.099 3.096 -10.234 1.00 83.56 95 THR A O 1
ATOM 752 N N . GLU A 1 96 ? 16.444 1.587 -10.301 1.00 78.31 96 GLU A N 1
ATOM 753 C CA . GLU A 1 96 ? 16.900 0.928 -11.525 1.00 78.31 96 GLU A CA 1
ATOM 754 C C . GLU A 1 96 ? 16.877 1.883 -12.727 1.00 78.31 96 GLU A C 1
ATOM 756 O O . GLU A 1 96 ? 17.868 2.000 -13.458 1.00 78.31 96 GLU A O 1
ATOM 761 N N . HIS A 1 97 ? 15.788 2.641 -12.880 1.00 80.81 97 HIS A N 1
ATOM 762 C CA . HIS A 1 97 ? 15.656 3.662 -13.913 1.00 80.81 97 HIS A CA 1
ATOM 763 C C . HIS A 1 97 ? 16.774 4.714 -13.822 1.00 80.81 97 HIS A C 1
ATOM 765 O O . HIS A 1 97 ? 17.380 5.063 -14.838 1.00 80.81 97 HIS A O 1
ATOM 771 N N . LEU A 1 98 ? 17.092 5.183 -12.610 1.00 78.31 98 LEU A N 1
ATOM 772 C CA . LEU A 1 98 ? 18.147 6.174 -12.366 1.00 78.31 98 LEU A CA 1
ATOM 773 C C . LEU A 1 98 ? 19.567 5.621 -12.574 1.00 78.31 98 LEU A C 1
ATOM 775 O O . LEU A 1 98 ? 20.449 6.365 -13.005 1.00 78.31 98 LEU A O 1
ATOM 779 N N . LEU A 1 99 ? 19.808 4.345 -12.253 1.00 76.56 99 LEU A N 1
ATOM 780 C CA . LEU A 1 99 ? 21.135 3.716 -12.335 1.00 76.56 99 LEU A CA 1
ATOM 781 C C . LEU A 1 99 ? 21.462 3.142 -13.720 1.00 76.56 99 LEU A C 1
ATOM 783 O O . LEU A 1 99 ? 22.639 2.963 -14.035 1.00 76.56 99 LEU A O 1
ATOM 787 N N . GLY A 1 100 ? 20.456 2.926 -14.565 1.00 59.50 100 GLY A N 1
ATOM 788 C CA . GLY A 1 100 ? 20.634 2.744 -15.999 1.00 59.50 100 GLY A CA 1
ATOM 789 C C . GLY A 1 100 ? 21.069 1.343 -16.425 1.00 59.50 100 GLY A C 1
ATOM 790 O O . GLY A 1 100 ? 22.251 1.013 -16.464 1.00 59.50 100 GLY A O 1
ATOM 791 N N . ARG A 1 101 ? 20.083 0.577 -16.887 1.00 51.12 101 ARG A N 1
ATOM 792 C CA . ARG A 1 101 ? 19.996 -0.163 -18.162 1.00 51.12 101 ARG A CA 1
ATOM 793 C C . ARG A 1 101 ? 18.558 -0.658 -18.156 1.00 51.12 101 ARG A C 1
ATOM 795 O O . ARG A 1 101 ? 18.288 -1.501 -17.327 1.00 51.12 101 ARG A O 1
ATOM 802 N N . GLY A 1 102 ? 17.667 -0.105 -18.985 1.00 51.78 102 GLY A N 1
ATOM 803 C CA . GLY A 1 102 ? 16.214 -0.376 -18.990 1.00 51.78 102 GLY A CA 1
ATOM 804 C C . GLY A 1 102 ? 15.813 -1.831 -19.282 1.00 51.78 102 GLY A C 1
ATOM 805 O O . GLY A 1 102 ? 15.101 -2.093 -20.244 1.00 51.78 102 GLY A O 1
ATOM 806 N N . TYR A 1 103 ? 16.307 -2.753 -18.467 1.00 52.78 103 TYR A N 1
ATOM 807 C CA . TYR A 1 103 ? 16.031 -4.173 -18.396 1.00 52.78 103 TYR A CA 1
ATOM 808 C C . TYR A 1 103 ? 15.493 -4.413 -16.992 1.00 52.78 103 TYR A C 1
ATOM 810 O O . TYR A 1 103 ? 16.225 -4.889 -16.124 1.00 52.78 103 TYR A O 1
ATOM 818 N N . PHE A 1 104 ? 14.222 -4.056 -16.815 1.00 55.53 104 PHE A N 1
ATOM 819 C CA . PHE A 1 104 ? 13.488 -4.313 -15.588 1.00 55.53 104 PHE A CA 1
ATOM 820 C C . PHE A 1 104 ? 13.642 -5.777 -15.198 1.00 55.53 104 PHE A C 1
ATOM 822 O O . PHE A 1 104 ? 13.501 -6.674 -16.038 1.00 55.53 104 PHE A O 1
ATOM 829 N N . ILE A 1 105 ? 13.923 -6.029 -13.920 1.00 53.06 105 ILE A N 1
ATOM 830 C CA . ILE A 1 105 ? 13.728 -7.360 -13.344 1.00 53.06 105 ILE A CA 1
ATOM 831 C C . ILE A 1 105 ? 12.216 -7.559 -13.206 1.00 53.06 105 ILE A C 1
ATOM 833 O O . ILE A 1 105 ? 11.650 -7.474 -12.117 1.00 53.06 105 ILE A O 1
ATOM 837 N N . ASP A 1 106 ? 11.552 -7.807 -14.331 1.00 52.66 106 ASP A N 1
ATOM 838 C CA . ASP A 1 106 ? 10.177 -8.267 -14.328 1.00 52.66 106 ASP A CA 1
ATOM 839 C C . ASP A 1 106 ? 10.175 -9.679 -13.734 1.00 52.66 106 ASP A C 1
ATOM 841 O O . ASP A 1 106 ? 10.682 -10.641 -14.312 1.00 52.66 106 ASP A O 1
ATOM 845 N N . LEU A 1 107 ? 9.608 -9.812 -12.534 1.00 52.53 107 LEU A N 1
ATOM 846 C CA . LEU A 1 107 ? 9.409 -11.100 -11.854 1.00 52.53 107 LEU A CA 1
ATOM 847 C C . LEU A 1 107 ? 8.392 -12.003 -12.584 1.00 52.53 107 LEU A C 1
ATOM 849 O O . LEU A 1 107 ? 8.131 -13.125 -12.147 1.00 52.53 107 LEU A O 1
ATOM 853 N N . ILE A 1 108 ? 7.797 -11.505 -13.668 1.00 51.84 108 ILE A N 1
ATOM 854 C CA . ILE A 1 108 ? 6.825 -12.170 -14.529 1.00 51.84 108 ILE A CA 1
ATOM 855 C C . ILE A 1 108 ? 7.296 -11.933 -15.964 1.00 51.84 108 ILE A C 1
ATOM 857 O O . ILE A 1 108 ? 7.403 -10.788 -16.384 1.00 51.84 108 ILE A O 1
ATOM 861 N N . GLU A 1 109 ? 7.568 -12.993 -16.726 1.00 57.00 109 GLU A N 1
ATOM 862 C CA . GLU A 1 109 ? 7.900 -12.840 -18.146 1.00 57.00 109 GLU A CA 1
ATOM 863 C C . GLU A 1 109 ? 6.790 -12.058 -18.868 1.00 57.00 109 GLU A C 1
ATOM 865 O O . GLU A 1 109 ? 5.611 -12.422 -18.756 1.00 57.00 109 GLU A O 1
ATOM 870 N N . PRO A 1 110 ? 7.128 -10.994 -19.619 1.00 61.28 110 PRO A N 1
ATOM 871 C CA . PRO A 1 110 ? 6.142 -10.230 -20.363 1.00 61.28 110 PRO A CA 1
ATOM 872 C C . PRO A 1 110 ? 5.328 -11.158 -21.265 1.00 61.28 110 PRO A C 1
ATOM 874 O O . PRO A 1 110 ? 5.891 -11.936 -22.034 1.00 61.28 110 PRO A O 1
ATOM 877 N N . ALA A 1 111 ? 3.998 -11.054 -21.232 1.00 60.62 111 ALA A N 1
ATOM 878 C CA . ALA A 1 111 ? 3.114 -11.913 -22.029 1.00 60.62 111 ALA A CA 1
ATOM 879 C C . ALA A 1 111 ? 3.451 -11.897 -23.537 1.00 60.62 111 ALA A C 1
ATOM 881 O O . ALA A 1 111 ? 3.212 -12.875 -24.241 1.00 60.62 111 ALA A O 1
ATOM 882 N N . ALA A 1 112 ? 4.042 -10.803 -24.026 1.00 64.75 112 ALA A N 1
ATOM 883 C CA . ALA A 1 112 ? 4.547 -10.684 -25.389 1.00 64.75 112 ALA A CA 1
ATOM 884 C C . ALA A 1 112 ? 5.747 -11.609 -25.674 1.00 64.75 112 ALA A C 1
ATOM 886 O O . ALA A 1 112 ? 5.805 -12.203 -26.746 1.00 64.75 112 ALA A O 1
ATOM 887 N N . LEU A 1 113 ? 6.675 -11.772 -24.725 1.00 65.56 113 LEU A N 1
ATOM 888 C CA . LEU A 1 113 ? 7.798 -12.711 -24.836 1.00 65.56 113 LEU A CA 1
ATOM 889 C C . LEU A 1 113 ? 7.295 -14.155 -24.848 1.00 65.56 113 LEU A C 1
ATOM 891 O O . LEU A 1 113 ? 7.668 -14.916 -25.737 1.00 65.56 113 LEU A O 1
ATOM 895 N N . VAL A 1 114 ? 6.349 -14.484 -23.963 1.00 69.56 114 VAL A N 1
ATOM 896 C CA . VAL A 1 114 ? 5.689 -15.800 -23.949 1.00 69.56 114 VAL A CA 1
ATOM 897 C C . VAL A 1 114 ? 4.975 -16.076 -25.275 1.00 69.56 114 VAL A C 1
ATOM 899 O O . VAL A 1 114 ? 5.069 -17.178 -25.803 1.00 69.56 114 VAL A O 1
ATOM 902 N N . GLN A 1 115 ? 4.286 -15.089 -25.856 1.00 71.69 115 GLN A N 1
ATOM 903 C CA . GLN A 1 115 ? 3.652 -15.245 -27.170 1.00 71.69 115 GLN A CA 1
ATOM 904 C C . GLN A 1 115 ? 4.671 -15.479 -28.286 1.00 71.69 115 GLN A C 1
ATOM 906 O O . GLN A 1 115 ? 4.449 -16.354 -29.119 1.00 71.69 115 GLN A O 1
ATOM 911 N N . ILE A 1 116 ? 5.776 -14.730 -28.309 1.00 77.62 116 ILE A N 1
ATOM 912 C CA . ILE A 1 116 ? 6.837 -14.904 -29.310 1.00 77.62 116 ILE A CA 1
ATOM 913 C C . ILE A 1 116 ? 7.434 -16.310 -29.213 1.00 77.62 116 ILE A C 1
ATOM 915 O O . ILE A 1 116 ? 7.565 -16.985 -30.233 1.00 77.62 116 ILE A O 1
ATOM 919 N N . GLU A 1 117 ? 7.744 -16.777 -28.003 1.00 76.88 117 GLU A N 1
ATOM 920 C CA . GLU A 1 117 ? 8.258 -18.132 -27.794 1.00 76.88 117 GLU A CA 1
ATOM 921 C C . GLU A 1 117 ? 7.234 -19.201 -28.179 1.00 76.88 117 GLU A C 1
ATOM 923 O O . GLU A 1 117 ? 7.597 -20.187 -28.821 1.00 76.88 117 GLU A O 1
ATOM 928 N N . LEU A 1 118 ? 5.951 -18.990 -27.870 1.00 79.88 118 LEU A N 1
ATOM 929 C CA . LEU A 1 118 ? 4.869 -19.899 -28.249 1.00 79.88 118 LEU A CA 1
ATOM 930 C C . LEU A 1 118 ? 4.724 -20.005 -29.774 1.00 79.88 118 LEU A C 1
ATOM 932 O O . LEU A 1 118 ? 4.586 -21.109 -30.300 1.00 79.88 118 LEU A O 1
ATOM 936 N N . PHE A 1 119 ? 4.776 -18.878 -30.490 1.00 84.19 119 PHE A N 1
ATOM 937 C CA . PHE A 1 119 ? 4.719 -18.861 -31.954 1.00 84.19 119 PHE A CA 1
ATOM 938 C C . PHE A 1 119 ? 5.951 -19.520 -32.576 1.00 84.19 119 PHE A C 1
ATOM 940 O O . PHE A 1 119 ? 5.802 -20.334 -33.484 1.00 84.19 119 PHE A O 1
ATOM 947 N N . ALA A 1 120 ? 7.148 -19.257 -32.048 1.00 87.50 120 ALA A N 1
ATOM 948 C CA . ALA A 1 120 ? 8.371 -19.911 -32.510 1.00 87.50 120 ALA A CA 1
ATOM 949 C C . ALA A 1 120 ? 8.335 -21.438 -32.292 1.00 87.50 120 ALA A C 1
ATOM 951 O O . ALA A 1 120 ? 8.797 -22.206 -33.140 1.00 87.50 120 ALA A O 1
ATOM 952 N N . LEU A 1 121 ? 7.756 -21.893 -31.176 1.00 86.25 121 LEU A N 1
ATOM 953 C CA 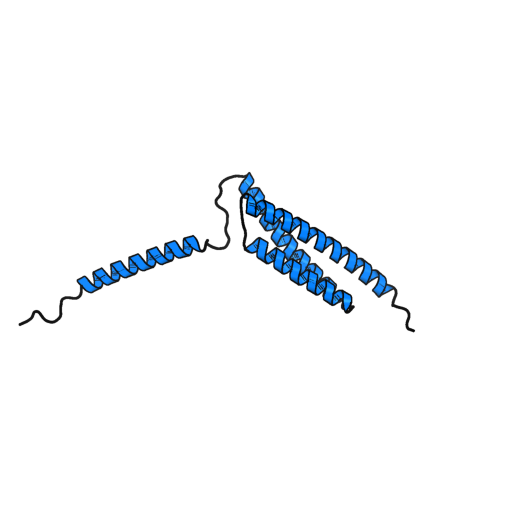. LEU A 1 121 ? 7.520 -23.312 -30.894 1.00 86.25 121 LEU A CA 1
ATOM 954 C C . LEU A 1 121 ? 6.509 -23.931 -31.863 1.00 86.25 121 LEU A C 1
ATOM 956 O O . LEU A 1 121 ? 6.747 -25.032 -32.363 1.00 86.25 121 LEU A O 1
ATOM 960 N N . LEU A 1 122 ? 5.413 -23.229 -32.156 1.00 87.62 122 LEU A N 1
ATOM 961 C CA . LEU A 1 122 ? 4.412 -23.677 -33.126 1.00 87.62 122 LEU A CA 1
ATOM 962 C C . LEU A 1 122 ? 5.020 -23.824 -34.526 1.00 87.62 122 LEU A C 1
ATOM 964 O O . LEU A 1 122 ? 4.892 -24.893 -35.125 1.00 87.62 122 LEU A O 1
ATOM 968 N N . GLU A 1 123 ? 5.769 -22.826 -34.999 1.00 89.38 123 GLU A N 1
ATOM 969 C CA . GLU A 1 123 ? 6.463 -22.885 -36.293 1.00 89.38 123 GLU A CA 1
ATOM 970 C C . GLU A 1 123 ? 7.462 -24.052 -36.360 1.00 89.38 123 GLU A C 1
ATOM 972 O O . GLU A 1 123 ? 7.532 -24.765 -37.365 1.00 89.38 123 GLU A O 1
ATOM 977 N N . GLN A 1 124 ? 8.204 -24.316 -35.277 1.00 87.19 124 GLN A N 1
ATOM 978 C CA . GLN A 1 124 ? 9.080 -25.491 -35.210 1.00 87.19 124 GLN A CA 1
ATOM 979 C C . GLN A 1 124 ? 8.300 -26.804 -35.301 1.00 87.19 124 GLN A C 1
ATOM 981 O O . GLN A 1 124 ? 8.738 -27.725 -35.998 1.00 87.19 124 GLN A O 1
ATOM 986 N N . THR A 1 125 ? 7.157 -26.912 -34.620 1.00 85.06 125 THR A N 1
ATOM 987 C CA . THR A 1 125 ? 6.337 -28.128 -34.681 1.00 85.06 125 THR A CA 1
ATOM 988 C C . THR A 1 125 ? 5.714 -28.348 -36.056 1.00 85.06 125 THR A C 1
ATOM 990 O O . THR A 1 125 ? 5.723 -29.483 -36.532 1.00 85.06 125 THR A O 1
ATOM 993 N N . GLU A 1 126 ? 5.256 -27.295 -36.736 1.00 86.31 126 GLU A N 1
ATOM 994 C CA . GLU A 1 126 ? 4.750 -27.385 -38.111 1.00 86.31 126 GLU A CA 1
ATOM 995 C C . GLU A 1 126 ? 5.849 -27.846 -39.073 1.00 86.31 126 GLU A C 1
ATOM 997 O O . GLU A 1 126 ? 5.667 -28.829 -39.793 1.00 86.31 126 GLU A O 1
ATOM 1002 N N . ALA A 1 127 ? 7.039 -27.246 -39.002 1.00 84.88 127 ALA A N 1
ATOM 1003 C CA . ALA A 1 127 ? 8.172 -27.649 -39.833 1.00 84.88 127 ALA A CA 1
ATOM 1004 C C . ALA A 1 127 ? 8.615 -29.105 -39.580 1.00 84.88 127 ALA A C 1
ATOM 1006 O O . ALA A 1 127 ? 9.080 -29.798 -40.491 1.00 84.88 127 ALA A O 1
ATOM 1007 N N . MET A 1 128 ? 8.494 -29.597 -38.342 1.00 83.81 128 MET A N 1
ATOM 1008 C CA . MET A 1 128 ? 8.752 -31.003 -38.018 1.00 83.81 128 MET A CA 1
ATOM 1009 C C . MET A 1 128 ? 7.667 -31.934 -38.567 1.00 83.81 128 MET A C 1
ATOM 1011 O O . MET A 1 128 ? 8.000 -33.010 -39.071 1.00 83.81 128 MET A O 1
ATOM 1015 N N . LEU A 1 129 ? 6.396 -31.533 -38.505 1.00 83.38 129 LEU A N 1
ATOM 1016 C CA . LEU A 1 129 ? 5.280 -32.293 -39.068 1.00 83.38 129 LEU A CA 1
ATOM 1017 C C . LEU A 1 129 ? 5.372 -32.389 -40.592 1.00 83.38 129 LEU A C 1
ATOM 1019 O O . LEU A 1 129 ? 5.187 -33.477 -41.130 1.00 83.38 129 LEU A O 1
ATOM 1023 N N . GLU A 1 130 ? 5.731 -31.308 -41.282 1.00 83.62 130 GLU A N 1
ATOM 1024 C CA . GLU A 1 130 ? 5.954 -31.321 -42.733 1.00 83.62 130 GLU A CA 1
ATOM 1025 C C . GLU A 1 130 ? 7.104 -32.251 -43.128 1.00 83.62 130 GLU A C 1
ATOM 1027 O O . GLU A 1 130 ? 6.978 -33.043 -44.063 1.00 83.62 130 GLU A O 1
ATOM 1032 N N . LYS A 1 131 ? 8.214 -32.221 -42.380 1.00 83.31 131 LYS A N 1
ATOM 1033 C CA . LYS A 1 131 ? 9.333 -33.152 -42.593 1.00 83.31 131 LYS A CA 1
ATOM 1034 C C . LYS A 1 131 ? 8.923 -34.604 -42.370 1.00 83.31 131 LYS A C 1
ATOM 1036 O O . LYS A 1 131 ? 9.318 -35.463 -43.152 1.00 83.31 131 LYS A O 1
ATOM 1041 N N . LEU A 1 132 ? 8.135 -34.886 -41.333 1.00 76.75 132 LEU A N 1
ATOM 1042 C CA . LEU A 1 132 ? 7.623 -36.233 -41.074 1.00 76.75 132 LEU A CA 1
ATOM 1043 C C . LEU A 1 132 ? 6.640 -36.683 -42.159 1.00 76.75 132 LEU A C 1
ATOM 1045 O O . LEU A 1 132 ? 6.748 -37.812 -42.626 1.00 76.75 132 LEU A O 1
ATOM 1049 N N . ALA A 1 133 ? 5.744 -35.806 -42.613 1.00 75.38 133 ALA A N 1
ATOM 1050 C CA . ALA A 1 133 ? 4.825 -36.084 -43.714 1.00 75.38 133 ALA A CA 1
ATOM 1051 C C . ALA A 1 133 ? 5.577 -36.383 -45.021 1.00 75.38 133 ALA A C 1
ATOM 1053 O O . ALA A 1 133 ? 5.235 -37.331 -45.721 1.00 75.38 133 ALA A O 1
ATOM 1054 N N . ALA A 1 134 ? 6.658 -35.651 -45.304 1.00 74.00 134 ALA A N 1
ATOM 1055 C CA . ALA A 1 134 ? 7.534 -35.902 -46.449 1.00 74.00 134 ALA A CA 1
ATOM 1056 C C . ALA A 1 134 ? 8.385 -37.184 -46.316 1.00 74.00 134 ALA A C 1
ATOM 1058 O O . ALA A 1 134 ? 8.907 -37.681 -47.313 1.00 74.00 134 ALA A O 1
ATOM 1059 N N . MET A 1 135 ? 8.543 -37.722 -45.101 1.00 74.12 135 MET A N 1
ATOM 1060 C CA . MET A 1 135 ? 9.256 -38.978 -44.831 1.00 74.12 135 MET A CA 1
ATOM 1061 C C . MET A 1 135 ? 8.344 -40.212 -44.838 1.00 74.12 135 MET A C 1
ATOM 1063 O O . MET A 1 135 ? 8.861 -41.327 -44.765 1.00 74.12 135 MET A O 1
ATOM 1067 N N . ILE A 1 136 ? 7.020 -40.051 -44.936 1.00 67.38 136 ILE A N 1
ATOM 1068 C CA . ILE A 1 136 ? 6.088 -41.167 -45.127 1.00 67.38 136 ILE A CA 1
ATOM 1069 C C . ILE A 1 136 ? 5.969 -41.418 -46.639 1.00 67.38 136 ILE A C 1
ATOM 1071 O O . ILE A 1 136 ? 5.347 -40.618 -47.336 1.00 67.38 136 ILE A O 1
ATOM 1075 N N . PRO A 1 137 ? 6.550 -42.501 -47.187 1.00 62.09 137 PRO A N 1
ATOM 1076 C CA . PRO A 1 137 ? 6.322 -42.847 -48.582 1.00 62.09 137 PRO A CA 1
ATOM 1077 C C . PRO A 1 137 ? 4.849 -43.231 -48.775 1.00 62.09 137 PRO A C 1
ATOM 1079 O O . PRO A 1 137 ? 4.295 -44.002 -47.990 1.00 62.09 137 PRO A O 1
ATOM 1082 N N . GLU A 1 138 ? 4.228 -42.697 -49.829 1.00 62.12 138 GLU A N 1
ATOM 1083 C CA . GLU A 1 138 ? 2.896 -43.080 -50.317 1.00 62.12 138 GLU A CA 1
ATOM 1084 C C . GLU A 1 138 ? 2.738 -44.619 -50.295 1.00 62.12 138 GLU A C 1
ATOM 1086 O O . GLU A 1 138 ? 3.474 -45.304 -51.015 1.00 62.12 138 GLU A O 1
ATOM 1091 N N . PRO A 1 139 ? 1.803 -45.202 -49.512 1.00 56.38 139 PRO A N 1
ATOM 1092 C CA . PRO A 1 139 ? 1.699 -46.656 -49.360 1.00 56.38 139 PRO A CA 1
ATOM 1093 C C . PRO A 1 139 ? 1.219 -47.432 -50.604 1.00 56.38 139 PRO A C 1
ATOM 1095 O O . PRO A 1 139 ? 0.841 -48.594 -50.472 1.00 56.38 139 PRO A O 1
ATOM 1098 N N . TRP A 1 140 ? 1.209 -46.849 -51.807 1.00 56.81 140 TRP A N 1
ATOM 1099 C CA . TRP A 1 140 ? 0.500 -47.425 -52.964 1.00 56.81 140 TRP A CA 1
ATOM 1100 C C . TRP A 1 140 ? 1.289 -47.502 -54.281 1.00 56.81 140 TRP A C 1
ATOM 1102 O O . TRP A 1 140 ? 0.709 -47.870 -55.298 1.00 56.81 140 TRP A O 1
ATOM 1112 N N . LEU A 1 141 ? 2.600 -47.239 -54.300 1.00 50.03 141 LEU A N 1
ATOM 1113 C CA . LEU A 1 141 ? 3.427 -47.401 -55.514 1.00 50.03 141 LEU A CA 1
ATOM 1114 C C . LEU A 1 141 ? 4.169 -48.750 -55.590 1.00 50.03 141 LEU A C 1
ATOM 1116 O O . LEU A 1 141 ? 5.330 -48.808 -55.986 1.00 50.03 141 LEU A O 1
ATOM 1120 N N . TRP A 1 142 ? 3.478 -49.843 -55.261 1.00 53.06 142 TRP A N 1
ATOM 1121 C CA . TRP A 1 142 ? 3.866 -51.194 -55.689 1.00 53.06 142 TRP A CA 1
ATOM 1122 C C . TRP A 1 142 ? 2.700 -51.819 -56.467 1.00 53.06 142 TRP A C 1
ATOM 1124 O O . TRP A 1 142 ? 1.942 -52.622 -55.925 1.00 53.06 142 TRP A O 1
ATOM 1134 N N . VAL A 1 143 ? 2.539 -51.399 -57.726 1.00 46.75 143 VAL A N 1
ATOM 1135 C CA . VAL A 1 143 ? 1.804 -52.143 -58.765 1.00 46.75 143 VAL A CA 1
ATOM 1136 C C . VAL A 1 143 ? 2.819 -52.660 -59.767 1.00 46.75 143 VAL A C 1
ATOM 1138 O O . VAL A 1 143 ? 3.679 -51.848 -60.177 1.00 46.75 143 VAL A O 1
#

Secondary structure (DSSP, 8-state):
-PPPPHHHHHHHHHHHHHHHHHHHHHHHHHHHHHHHHHHT---HHHHHHHHHHHHHHHHHHHHHHTT-HHHHHHHHHHHHHHHHHHHHHHHHHHHHHHHS------SS--HHHHHHHHHHHHHHHHHHHHHHHHHS--TT---